Protein AF-A0AAV5TQJ3-F1 (afdb_monomer)

pLDDT: mean 89.06, std 5.59, range [51.12, 95.81]

Radius of gyration: 26.17 Å; Cα contacts (8 Å, |Δi|>4): 71; chains: 1; bounding box: 67×28×66 Å

InterPro domains:
  IPR011527 ABC transporter type 1, transmembrane domain [PF00664] (1-170)
  IPR011527 ABC transporter type 1, transmembrane domain [PS50929] (1-170)
  IPR036640 ABC transporter type 1, transmembrane domain superfamily [G3DSA:1.20.1560.10] (1-170)
  IPR036640 ABC transporter type 1, transmembrane domain superfamily [SSF90123] (1-169)
  IPR039421 Type 1 protein exporter [PTHR43394] (2-170)

Organism: NCBI:txid358040

Solvent-accessible surface area (backbone atoms only — not comparable to full-atom values): 9078 Å² total; per-residue (Å²): 107,71,67,58,45,52,52,32,40,52,52,32,53,54,49,48,54,51,50,53,53,53,49,53,60,55,57,76,69,57,57,73,77,56,50,79,74,45,57,70,69,60,56,53,52,52,48,51,56,52,45,51,53,48,39,55,46,43,30,51,49,47,59,53,50,54,52,50,52,51,51,52,52,51,49,50,57,53,41,50,68,75,44,50,71,62,37,50,56,54,59,62,50,48,56,56,54,50,47,53,53,50,52,50,50,51,53,52,52,54,50,50,54,50,28,52,50,30,46,48,52,22,50,51,51,51,49,51,49,63,78,36,40,71,58,36,60,74,70,66,40,59,62,60,53,51,50,55,33,50,54,30,42,52,55,20,48,54,50,46,52,54,49,50,50,64,64,68,78,106

Secondary structure (DSSP, 8-state):
-HHHHHHHHHHHHHHHHHHHHHHHHHHTTS-HHHHTTS-HHHHHHHHHHHHHHHHHIIIIIHHHHHHHHHHHHHHHHHHHHH-HHHHHHHHHHHHHHHHHHHHHHHHHHHHHHHHHHHHHHHHHHHHHHHHTHHHHHHTTTHHHHHHHHHHHHHHHHHHHHHHHHHHH--

Sequence (170 aa):
NYVQYMCFDIVCSRLQARTRVQFIKSILRQNAGWYDKNQAGALITQLNDNLDRIREAVGDKLGLLIRGLSMFVSSLVIAFSIEWRIALFMSALSPLMCASMAAMTRILTSSTMKEMKDVGSAGAIAEESVLGVRTVQAFNGQQEMADRYRESLSRGLLHATHKSFWSGFF

Structure (mmCIF, N/CA/C/O backbone):
data_AF-A0AAV5TQJ3-F1
#
_entry.id   AF-A0AAV5TQJ3-F1
#
loop_
_atom_site.group_PDB
_atom_site.id
_atom_site.type_symbol
_atom_site.label_atom_id
_atom_site.label_alt_id
_atom_site.label_comp_id
_atom_site.label_asym_id
_atom_site.label_entity_id
_atom_site.label_seq_id
_atom_site.pdbx_PDB_ins_code
_atom_site.Cartn_x
_atom_site.Cartn_y
_atom_site.Cartn_z
_atom_site.occupancy
_atom_site.B_iso_or_equiv
_atom_site.auth_seq_id
_atom_site.auth_comp_id
_atom_site.auth_asym_id
_atom_site.auth_atom_id
_atom_site.pdbx_PDB_model_num
ATOM 1 N N . ASN A 1 1 ? 3.740 8.535 -22.431 1.00 80.00 1 ASN A N 1
ATOM 2 C CA . ASN A 1 1 ? 3.229 8.766 -21.059 1.00 80.00 1 ASN A CA 1
ATOM 3 C C . ASN A 1 1 ? 1.746 9.098 -21.048 1.00 80.00 1 ASN A C 1
ATOM 5 O O . ASN A 1 1 ? 0.996 8.272 -20.556 1.00 80.00 1 ASN A O 1
ATOM 9 N N . TYR A 1 2 ? 1.299 10.209 -21.644 1.00 86.44 2 TYR A N 1
ATOM 10 C CA . TYR A 1 2 ? -0.127 10.582 -21.632 1.00 86.44 2 TYR A CA 1
ATOM 11 C C . TYR A 1 2 ? -1.054 9.501 -22.223 1.00 86.44 2 TYR A C 1
ATOM 13 O O . TYR A 1 2 ? -2.005 9.084 -21.575 1.00 86.44 2 TYR A O 1
ATOM 21 N N . VAL A 1 3 ? -0.701 8.954 -23.393 1.00 89.69 3 VAL A N 1
ATOM 22 C CA . VAL A 1 3 ? -1.467 7.872 -24.047 1.00 89.69 3 VAL A CA 1
ATOM 23 C C . VAL A 1 3 ? -1.564 6.622 -23.170 1.00 89.69 3 VAL A C 1
ATOM 25 O O . VAL A 1 3 ? -2.641 6.065 -23.010 1.00 89.69 3 VAL A O 1
ATOM 28 N N . GLN A 1 4 ? -0.452 6.207 -22.559 1.00 86.69 4 GLN A N 1
ATOM 29 C CA . GLN A 1 4 ? -0.423 5.054 -21.659 1.00 86.69 4 GLN A CA 1
ATOM 30 C C . GLN A 1 4 ? -1.385 5.258 -20.481 1.00 86.69 4 GLN A C 1
ATOM 32 O O . GLN A 1 4 ? -2.189 4.376 -20.197 1.00 86.69 4 GLN A O 1
ATOM 37 N N . TYR A 1 5 ? -1.321 6.424 -19.834 1.00 88.44 5 TYR A N 1
ATOM 38 C CA . TYR A 1 5 ? -2.193 6.764 -18.713 1.00 88.44 5 TYR A CA 1
ATOM 39 C C . TYR A 1 5 ? -3.671 6.736 -19.120 1.00 88.44 5 TYR A C 1
ATOM 41 O O . TYR A 1 5 ? -4.471 6.063 -18.478 1.00 88.44 5 TYR A O 1
ATOM 49 N N . MET A 1 6 ? -4.020 7.364 -20.248 1.00 90.19 6 MET A N 1
ATOM 50 C CA . MET A 1 6 ? -5.389 7.333 -20.770 1.00 90.19 6 MET A CA 1
ATOM 51 C C . MET A 1 6 ? -5.871 5.909 -21.063 1.00 90.19 6 MET A C 1
ATOM 53 O O . MET A 1 6 ? -6.997 5.561 -20.721 1.00 90.19 6 MET A O 1
ATOM 57 N N . CYS A 1 7 ? -5.037 5.061 -21.671 1.00 90.44 7 CYS A N 1
ATOM 58 C CA . CYS A 1 7 ? -5.406 3.674 -21.950 1.00 90.44 7 CYS A CA 1
ATOM 59 C C . CYS A 1 7 ? -5.713 2.895 -20.663 1.00 90.44 7 CYS A C 1
ATOM 61 O O . CYS A 1 7 ? -6.741 2.218 -20.600 1.00 90.44 7 CYS A O 1
ATOM 63 N N . PHE A 1 8 ? -4.862 3.001 -19.637 1.00 90.69 8 PHE A N 1
ATOM 64 C CA . PHE A 1 8 ? -5.091 2.324 -18.357 1.00 90.69 8 PHE A CA 1
ATOM 65 C C . PHE A 1 8 ? -6.316 2.871 -17.621 1.00 90.69 8 PHE A C 1
ATOM 67 O O . PHE A 1 8 ? -7.104 2.079 -17.105 1.00 90.69 8 PHE A O 1
ATOM 74 N N . ASP A 1 9 ? -6.549 4.184 -17.641 1.00 90.94 9 ASP A N 1
ATOM 75 C CA . ASP A 1 9 ? -7.724 4.796 -17.010 1.00 90.94 9 ASP A CA 1
ATOM 76 C C . ASP A 1 9 ? -9.042 4.398 -17.705 1.00 90.94 9 ASP A C 1
ATOM 78 O O . ASP A 1 9 ? -10.034 4.062 -17.047 1.00 90.94 9 ASP A O 1
ATOM 82 N N . ILE A 1 10 ? -9.046 4.303 -19.040 1.00 92.56 10 ILE A N 1
ATOM 83 C CA . ILE A 1 10 ? -10.199 3.805 -19.807 1.00 92.56 10 ILE A CA 1
ATOM 84 C C . ILE A 1 10 ? -10.478 2.335 -19.471 1.00 92.56 10 ILE A C 1
ATOM 86 O O . ILE A 1 10 ? -11.630 1.962 -19.223 1.00 92.56 10 ILE A O 1
ATOM 90 N N . VAL A 1 11 ? -9.443 1.488 -19.448 1.00 93.00 11 VAL A N 1
ATOM 91 C CA . VAL A 1 11 ? -9.577 0.064 -19.091 1.00 93.00 11 VAL A CA 1
ATOM 92 C C . VAL A 1 11 ? -10.094 -0.082 -17.662 1.00 93.00 11 VAL A C 1
ATOM 94 O O . VAL A 1 11 ? -11.019 -0.858 -17.418 1.00 93.00 11 VAL A O 1
ATOM 97 N N . CYS A 1 12 ? -9.558 0.708 -16.736 1.00 93.44 12 CYS A N 1
ATOM 98 C CA . CYS A 1 12 ? -9.975 0.746 -15.345 1.00 93.44 12 CYS A CA 1
ATOM 99 C C . CYS A 1 12 ? -11.457 1.124 -15.202 1.00 93.44 12 CYS A C 1
ATOM 101 O O . CYS A 1 12 ? -12.224 0.415 -14.547 1.00 93.44 12 CYS A O 1
ATOM 103 N N . SER A 1 13 ? -11.895 2.180 -15.889 1.00 93.19 13 SER A N 1
ATOM 104 C CA . SER A 1 13 ? -13.293 2.628 -15.885 1.00 93.19 13 SER A CA 1
ATOM 105 C C . SER A 1 13 ? -14.242 1.556 -16.435 1.00 93.19 13 SER A C 1
ATOM 107 O O . SER A 1 13 ? -15.308 1.293 -15.871 1.00 93.19 13 SER A O 1
ATOM 109 N N . ARG A 1 14 ? -13.842 0.865 -17.513 1.00 94.56 14 ARG A N 1
ATOM 110 C CA . ARG A 1 14 ? -14.609 -0.252 -18.093 1.00 94.56 14 ARG A CA 1
ATOM 111 C C . ARG A 1 14 ? -14.689 -1.442 -17.138 1.00 94.56 14 ARG A C 1
ATOM 113 O O . ARG A 1 14 ? -15.748 -2.063 -17.032 1.00 94.56 14 ARG A O 1
ATOM 120 N N . LEU A 1 15 ? -13.594 -1.758 -16.450 1.00 94.56 15 LEU A N 1
ATOM 121 C CA . LEU A 1 15 ? -13.539 -2.832 -15.464 1.00 94.56 15 LEU A CA 1
ATOM 122 C C . LEU A 1 15 ? -14.466 -2.539 -14.280 1.00 94.56 15 LEU A C 1
ATOM 124 O O . LEU A 1 15 ? -15.289 -3.383 -13.942 1.00 94.56 15 LEU A O 1
ATOM 128 N N . GLN A 1 16 ? -14.408 -1.330 -13.716 1.00 94.50 16 GLN A N 1
ATOM 129 C CA . GLN A 1 16 ? -15.288 -0.917 -12.620 1.00 94.50 16 GLN A CA 1
ATOM 130 C C . GLN A 1 16 ? -16.769 -1.021 -13.002 1.00 94.50 16 GLN A C 1
ATOM 132 O O . GLN A 1 16 ? -17.565 -1.574 -12.241 1.00 94.50 16 GLN A O 1
ATOM 137 N N . ALA A 1 17 ? -17.141 -0.552 -14.197 1.00 94.81 17 ALA A N 1
ATOM 138 C CA . ALA A 1 17 ? -18.513 -0.657 -14.688 1.00 94.81 17 ALA A CA 1
ATOM 139 C C . ALA A 1 17 ? -18.974 -2.121 -14.799 1.00 94.81 17 ALA A C 1
ATOM 141 O O . ALA A 1 17 ? -20.069 -2.466 -14.352 1.00 94.81 17 ALA A O 1
ATOM 142 N N . ARG A 1 18 ? -18.124 -3.009 -15.336 1.00 95.81 18 ARG A N 1
ATOM 143 C CA . ARG A 1 18 ? -18.425 -4.448 -15.42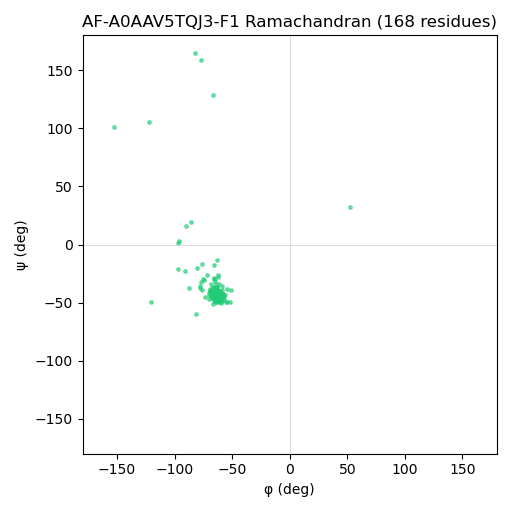1 1.00 95.81 18 ARG A CA 1
ATOM 144 C C . ARG A 1 18 ? -18.570 -5.084 -14.041 1.00 95.81 18 ARG A C 1
ATOM 146 O O . ARG A 1 18 ? -19.528 -5.824 -13.828 1.00 95.81 18 ARG A O 1
ATOM 153 N N . THR A 1 19 ? -17.671 -4.777 -13.109 1.00 95.06 19 THR A N 1
ATOM 154 C CA . THR A 1 19 ? -17.722 -5.299 -11.738 1.00 95.06 19 THR A CA 1
ATOM 155 C C . THR A 1 19 ? -18.996 -4.855 -11.023 1.00 95.06 19 THR A C 1
ATOM 157 O O . THR A 1 19 ? -19.670 -5.700 -10.443 1.00 95.06 19 THR A O 1
ATOM 160 N N . ARG A 1 20 ? -19.398 -3.578 -11.137 1.00 94.94 20 ARG A N 1
ATOM 161 C CA . ARG A 1 20 ? -20.672 -3.072 -10.584 1.00 94.94 20 ARG A CA 1
ATOM 162 C C . ARG A 1 20 ? -21.868 -3.875 -11.093 1.00 94.94 20 ARG A C 1
ATOM 164 O O . ARG A 1 20 ? -22.682 -4.340 -10.299 1.00 94.94 20 ARG A O 1
ATOM 171 N N . VAL A 1 21 ? -21.955 -4.084 -12.409 1.00 95.62 21 VAL A N 1
ATOM 172 C CA . VAL A 1 21 ? -23.070 -4.822 -13.024 1.00 95.62 21 VAL A CA 1
ATOM 173 C C . VAL A 1 21 ? -23.098 -6.282 -12.565 1.00 95.62 21 VAL A C 1
ATOM 175 O O . VAL A 1 21 ? -24.158 -6.788 -12.197 1.00 95.62 21 VAL A O 1
ATOM 178 N N . GLN A 1 22 ? -21.950 -6.966 -12.552 1.00 95.56 22 GLN A N 1
ATOM 179 C CA . GLN A 1 22 ? -21.882 -8.367 -12.119 1.00 95.56 22 GLN A CA 1
ATOM 180 C C . GLN A 1 22 ? -22.181 -8.528 -10.627 1.00 95.56 22 GLN A C 1
ATOM 182 O O . GLN A 1 22 ? -22.857 -9.480 -10.236 1.00 95.56 22 GLN A O 1
ATOM 187 N N . PHE A 1 23 ? -21.724 -7.590 -9.800 1.00 94.62 23 PHE A N 1
ATOM 188 C CA . PHE A 1 23 ? -21.987 -7.595 -8.368 1.00 94.62 23 PHE A CA 1
ATOM 189 C C . PHE A 1 23 ? -23.480 -7.437 -8.071 1.00 94.62 23 PHE A C 1
ATOM 191 O O . PHE A 1 23 ? -24.056 -8.278 -7.384 1.00 94.62 23 PHE A O 1
ATOM 198 N N . ILE A 1 24 ? -24.140 -6.443 -8.677 1.00 93.19 24 ILE A N 1
ATOM 199 C CA . ILE A 1 24 ? -25.590 -6.242 -8.529 1.00 93.19 24 ILE A CA 1
ATOM 200 C C . ILE A 1 24 ? -26.359 -7.475 -9.020 1.00 93.19 24 ILE A C 1
ATOM 202 O O . ILE A 1 24 ? -27.234 -7.979 -8.318 1.00 93.19 24 ILE A O 1
ATOM 206 N N . LYS A 1 25 ? -25.992 -8.026 -10.186 1.00 95.31 25 LYS A N 1
ATOM 207 C CA . LYS A 1 25 ? -26.606 -9.252 -10.721 1.00 95.31 25 LYS A CA 1
ATOM 208 C C . LYS A 1 25 ? -26.466 -10.445 -9.768 1.00 95.31 25 LYS A C 1
ATOM 210 O O . LYS A 1 25 ? -27.362 -11.283 -9.703 1.00 95.31 25 LYS A O 1
ATOM 215 N N . SER A 1 26 ? -25.345 -10.540 -9.058 1.00 93.00 26 SER A N 1
ATOM 216 C CA . SER A 1 26 ? -25.065 -11.633 -8.122 1.00 93.00 26 SER A CA 1
ATOM 217 C C . SER A 1 26 ? -25.802 -11.456 -6.796 1.00 93.00 26 SER A C 1
ATOM 219 O O . SER A 1 26 ? -26.278 -12.444 -6.241 1.00 93.00 26 SER A O 1
ATOM 221 N N . ILE A 1 27 ? -25.950 -10.212 -6.324 1.00 92.06 27 ILE A N 1
ATOM 222 C CA . ILE A 1 27 ? -26.747 -9.885 -5.137 1.00 92.06 27 ILE A CA 1
ATOM 223 C C . ILE A 1 27 ? -28.217 -10.189 -5.377 1.00 92.06 27 ILE A C 1
ATOM 225 O O . ILE A 1 27 ? -28.821 -10.8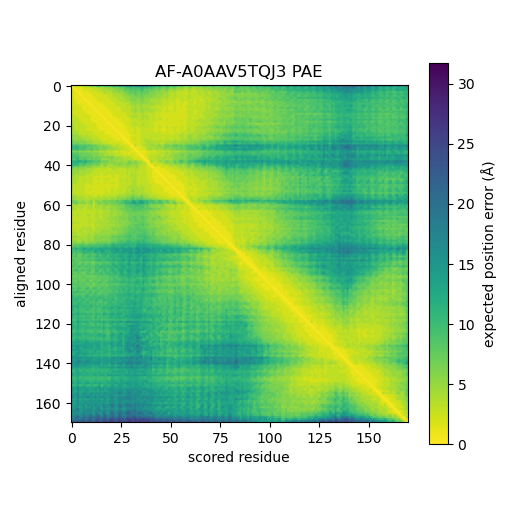36 -4.535 1.00 92.06 27 ILE A O 1
ATOM 229 N N . LEU A 1 28 ? -28.789 -9.793 -6.518 1.00 91.12 28 LEU A N 1
ATOM 230 C CA . LEU A 1 28 ? -30.213 -10.010 -6.826 1.00 91.12 28 LEU A CA 1
ATOM 231 C C . LEU A 1 28 ? -30.618 -11.492 -6.930 1.00 91.12 28 LEU A C 1
ATOM 233 O O . LEU A 1 28 ? -31.803 -11.803 -6.954 1.00 91.12 28 LEU A O 1
ATOM 237 N N . ARG A 1 29 ? -29.651 -12.413 -7.016 1.00 93.31 29 ARG A N 1
ATOM 238 C CA . ARG A 1 29 ? -29.885 -13.866 -7.078 1.00 93.31 29 ARG A CA 1
ATOM 239 C C . ARG A 1 29 ? -29.746 -14.563 -5.718 1.00 93.31 29 ARG A C 1
ATOM 241 O O . ARG A 1 29 ? -29.845 -15.787 -5.674 1.00 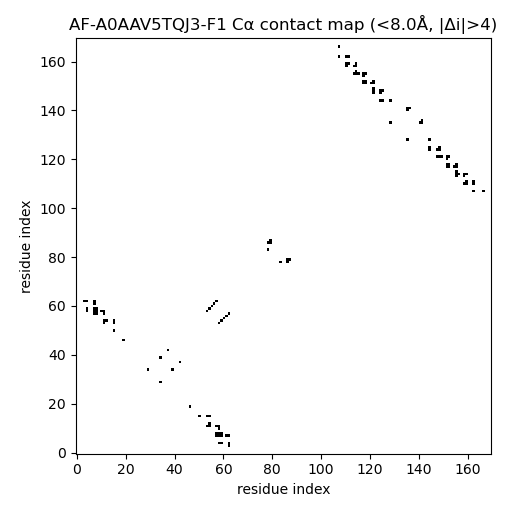93.31 29 ARG A O 1
ATOM 248 N N . GLN A 1 30 ? -29.472 -13.825 -4.641 1.00 93.06 30 GLN A N 1
ATOM 249 C CA . GLN A 1 30 ? -29.334 -14.392 -3.296 1.00 93.06 30 GLN A CA 1
ATOM 250 C C . GLN A 1 30 ? -30.695 -14.723 -2.669 1.00 93.06 30 GLN A C 1
ATOM 252 O O . GLN A 1 30 ? -31.735 -14.212 -3.080 1.00 93.06 30 GLN A O 1
ATOM 257 N N . ASN A 1 31 ? -30.688 -15.612 -1.674 1.00 92.62 31 ASN A N 1
ATOM 258 C CA . ASN A 1 31 ? -31.893 -16.026 -0.956 1.00 92.62 31 ASN A CA 1
ATOM 259 C C . ASN A 1 31 ? -32.283 -15.028 0.157 1.00 92.62 31 ASN A C 1
ATOM 261 O O . ASN A 1 31 ? -31.477 -14.203 0.583 1.00 92.62 31 ASN A O 1
ATOM 265 N N . ALA A 1 32 ? -33.518 -15.137 0.663 1.00 87.06 32 ALA A N 1
ATOM 266 C CA . ALA A 1 32 ? -34.038 -14.258 1.717 1.00 87.06 32 ALA A CA 1
ATOM 267 C C . ALA A 1 32 ? -33.189 -14.291 3.006 1.00 87.06 32 ALA A C 1
ATOM 269 O O . ALA A 1 32 ? -32.829 -13.242 3.531 1.00 87.06 32 ALA A O 1
ATOM 270 N N . GLY A 1 33 ? -32.764 -15.482 3.449 1.00 91.88 33 GLY A N 1
ATOM 271 C CA . GLY A 1 33 ? -31.934 -15.631 4.652 1.00 91.88 33 GLY A CA 1
ATOM 272 C C . GLY A 1 33 ? -30.526 -15.026 4.540 1.00 91.88 33 GLY A C 1
ATOM 273 O O . GLY A 1 33 ? -29.872 -14.793 5.556 1.00 91.88 33 GLY A O 1
ATOM 274 N N . TRP A 1 34 ? -30.038 -14.760 3.325 1.00 91.31 34 TRP A N 1
ATOM 275 C CA . TRP A 1 34 ? -28.796 -14.024 3.096 1.00 91.31 34 TRP A CA 1
ATOM 276 C C . TRP A 1 34 ? -28.999 -12.517 3.282 1.00 91.31 34 TRP A C 1
ATOM 278 O O . TRP A 1 34 ? -28.121 -11.863 3.844 1.00 91.31 34 TRP A O 1
ATOM 288 N N . TYR A 1 35 ? -30.151 -11.974 2.875 1.00 89.12 35 TYR A N 1
ATOM 289 C CA . TYR A 1 35 ? -30.481 -10.559 3.075 1.00 89.12 35 TYR A CA 1
ATOM 290 C C . TYR A 1 35 ? -30.711 -10.210 4.549 1.00 89.12 35 TYR A C 1
ATOM 292 O O . TYR A 1 35 ? -30.281 -9.143 4.976 1.00 89.12 35 TYR A O 1
ATOM 300 N N . ASP A 1 36 ? -31.270 -11.124 5.348 1.00 90.69 36 ASP A N 1
ATOM 301 C CA . ASP A 1 36 ? -31.445 -10.909 6.797 1.00 90.69 36 ASP A CA 1
ATOM 302 C C . ASP A 1 36 ? -30.109 -10.736 7.538 1.00 90.69 36 ASP A C 1
ATOM 304 O O . ASP A 1 36 ? -30.032 -10.057 8.560 1.00 90.69 36 ASP A O 1
ATOM 308 N N . LYS A 1 37 ? -29.032 -11.336 7.014 1.00 89.00 37 LYS A N 1
ATOM 309 C CA . LYS A 1 37 ? -27.679 -11.236 7.584 1.00 89.00 37 LYS A CA 1
ATOM 310 C C . LYS A 1 37 ? -26.863 -10.075 7.020 1.00 89.00 37 LYS A C 1
ATOM 312 O O . LY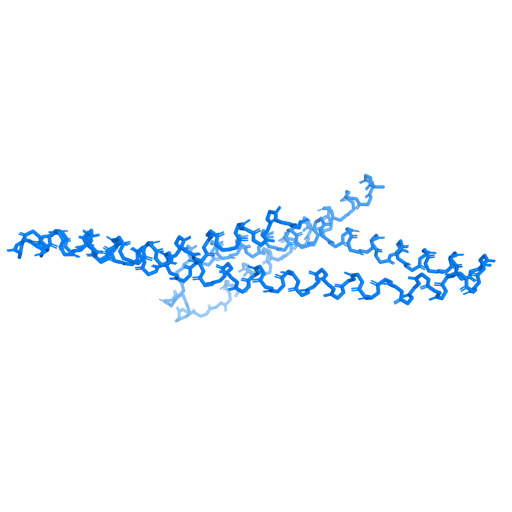S A 1 37 ? -25.897 -9.661 7.653 1.00 89.00 37 LYS A O 1
ATOM 317 N N . ASN A 1 38 ? -27.203 -9.579 5.830 1.00 88.31 38 ASN A N 1
ATOM 318 C CA . ASN A 1 38 ? -26.401 -8.593 5.111 1.00 88.31 38 ASN A CA 1
ATOM 319 C C . ASN A 1 38 ? -27.222 -7.338 4.819 1.00 88.31 38 ASN A C 1
ATOM 321 O O . ASN A 1 38 ? -28.040 -7.301 3.900 1.00 88.31 38 ASN A O 1
ATOM 325 N N . GLN A 1 39 ? -26.951 -6.271 5.568 1.00 88.06 39 GLN A N 1
ATOM 326 C CA . GLN A 1 39 ? -27.621 -4.992 5.373 1.00 88.06 39 GLN A CA 1
ATOM 327 C C . GLN A 1 39 ? -27.238 -4.371 4.020 1.00 88.06 39 GLN A C 1
ATOM 329 O O . GLN A 1 39 ? -26.057 -4.192 3.712 1.00 88.06 39 GLN A O 1
ATOM 334 N N . ALA A 1 40 ? -28.241 -3.980 3.228 1.00 84.81 40 ALA A N 1
ATOM 335 C CA . ALA A 1 40 ? -28.044 -3.436 1.880 1.00 84.81 40 ALA A CA 1
ATOM 336 C C . ALA A 1 40 ? -27.088 -2.227 1.838 1.00 84.81 40 ALA A C 1
ATOM 338 O O . ALA A 1 40 ? -26.259 -2.128 0.935 1.00 84.81 40 ALA A O 1
ATOM 339 N N . GLY A 1 41 ? -27.153 -1.340 2.840 1.00 86.94 41 GLY A N 1
ATOM 340 C CA . GLY A 1 41 ? -26.258 -0.182 2.943 1.00 86.94 41 GLY A CA 1
ATOM 341 C C . GLY A 1 41 ? -24.784 -0.573 3.095 1.00 86.94 41 GLY A C 1
ATOM 342 O O . GLY A 1 41 ? -23.935 -0.040 2.387 1.00 86.94 41 GLY A O 1
ATOM 343 N N . ALA A 1 42 ? -24.483 -1.562 3.943 1.00 89.75 42 ALA A N 1
ATOM 344 C CA . ALA A 1 42 ? -23.115 -2.031 4.163 1.00 89.75 42 ALA A CA 1
ATOM 345 C C . ALA A 1 42 ? -22.511 -2.666 2.898 1.00 89.75 42 ALA A C 1
ATOM 347 O O . ALA A 1 42 ? -21.346 -2.430 2.583 1.00 89.75 42 ALA A O 1
ATOM 348 N N . LEU A 1 43 ? -23.312 -3.418 2.134 1.00 90.12 43 LEU A N 1
ATOM 349 C CA . LEU A 1 43 ? -22.884 -4.040 0.875 1.00 90.12 43 LEU A CA 1
ATOM 350 C C . LEU A 1 43 ? -22.510 -3.007 -0.196 1.00 90.12 43 LEU A C 1
ATOM 352 O O . LEU A 1 43 ? -21.541 -3.199 -0.929 1.00 90.12 43 LEU A O 1
ATOM 356 N N . ILE A 1 44 ? -23.267 -1.911 -0.293 1.00 90.06 44 ILE A N 1
ATOM 357 C CA . ILE A 1 44 ? -22.999 -0.839 -1.261 1.00 90.06 44 ILE A CA 1
ATOM 358 C C . ILE A 1 44 ? -21.736 -0.067 -0.872 1.00 90.06 44 ILE A C 1
ATOM 360 O O . ILE A 1 44 ? -20.917 0.230 -1.743 1.00 90.06 44 ILE A O 1
ATOM 364 N N . THR A 1 45 ? -21.540 0.226 0.416 1.00 93.38 45 THR A N 1
ATOM 365 C CA . THR A 1 45 ? -20.304 0.861 0.898 1.00 93.38 45 THR A CA 1
ATOM 366 C C . THR A 1 45 ? -19.094 -0.019 0.603 1.00 93.38 45 THR A C 1
ATOM 368 O O . THR A 1 45 ? -18.150 0.438 -0.034 1.00 93.38 45 THR A O 1
ATOM 371 N N . GLN A 1 46 ? -19.164 -1.313 0.935 1.00 92.00 46 GLN A N 1
ATOM 372 C CA . GLN A 1 46 ? -18.094 -2.261 0.617 1.00 92.00 46 GLN A CA 1
ATOM 373 C C . GLN A 1 46 ? -17.821 -2.352 -0.885 1.00 92.00 46 GLN A C 1
ATOM 375 O O . GLN A 1 46 ? -16.668 -2.467 -1.295 1.00 92.00 46 GLN A O 1
ATOM 380 N N . LEU A 1 47 ? -18.852 -2.317 -1.731 1.00 93.81 47 LEU A N 1
ATOM 381 C CA . LEU A 1 47 ? -18.659 -2.309 -3.177 1.00 93.81 47 LEU A CA 1
ATOM 382 C C . LEU A 1 47 ? -17.866 -1.079 -3.625 1.00 93.81 47 LEU A C 1
ATOM 384 O O . LEU A 1 47 ? -16.925 -1.234 -4.399 1.00 93.81 47 LEU A O 1
ATOM 388 N N . ASN A 1 48 ? -18.234 0.118 -3.162 1.00 93.94 48 ASN A N 1
ATOM 389 C CA . ASN A 1 48 ? -17.525 1.344 -3.531 1.00 93.94 48 ASN A CA 1
ATOM 390 C C . ASN A 1 48 ? -16.070 1.309 -3.051 1.00 93.94 48 ASN A C 1
ATOM 392 O O . ASN A 1 48 ? -15.182 1.486 -3.881 1.00 93.94 48 ASN A O 1
ATOM 396 N N . ASP A 1 49 ? -15.819 0.921 -1.797 1.00 95.31 49 ASP A N 1
ATOM 397 C CA . ASP A 1 49 ? -14.457 0.769 -1.267 1.00 95.31 49 ASP A CA 1
ATOM 398 C C . ASP A 1 49 ? -13.617 -0.203 -2.111 1.00 95.31 49 ASP A C 1
ATOM 400 O O . ASP A 1 49 ? -12.453 0.050 -2.426 1.00 95.31 49 ASP A O 1
ATOM 404 N N . ASN A 1 50 ? -14.201 -1.338 -2.508 1.00 93.81 50 ASN A N 1
ATOM 405 C CA . ASN A 1 50 ? -13.512 -2.315 -3.348 1.00 93.81 50 ASN A CA 1
ATOM 406 C C . ASN A 1 50 ? -13.237 -1.775 -4.758 1.00 93.81 50 ASN A C 1
ATOM 408 O O . ASN A 1 50 ? -12.189 -2.065 -5.335 1.00 93.81 50 ASN A O 1
ATOM 412 N N . LEU A 1 51 ? -14.155 -0.996 -5.327 1.00 94.19 51 LEU A N 1
ATOM 413 C CA . LEU A 1 51 ? -13.969 -0.383 -6.641 1.00 94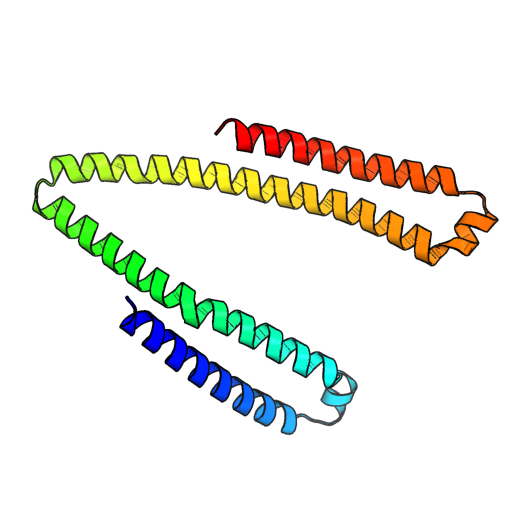.19 51 LEU A CA 1
ATOM 414 C C . LEU A 1 51 ? -12.897 0.703 -6.619 1.00 94.19 51 LEU A C 1
ATOM 416 O O . LEU A 1 51 ? -12.112 0.769 -7.564 1.00 94.19 51 LEU A O 1
ATOM 420 N N . ASP A 1 52 ? -12.821 1.489 -5.548 1.00 93.31 52 ASP A N 1
ATOM 421 C CA . ASP A 1 52 ? -11.775 2.493 -5.363 1.00 93.31 52 ASP A CA 1
ATOM 422 C C . ASP A 1 52 ? -10.401 1.827 -5.226 1.00 93.31 52 ASP A C 1
ATOM 424 O O . ASP A 1 52 ? -9.455 2.204 -5.919 1.00 93.31 52 ASP A O 1
ATOM 428 N N . ARG A 1 53 ? -10.302 0.727 -4.467 1.00 91.62 53 ARG A N 1
ATOM 429 C CA . ARG A 1 53 ? -9.073 -0.088 -4.402 1.00 91.62 53 ARG A CA 1
ATOM 430 C C . ARG A 1 53 ? -8.668 -0.653 -5.765 1.00 91.62 53 ARG A C 1
ATOM 432 O O . ARG A 1 53 ? -7.487 -0.638 -6.117 1.00 91.62 53 ARG A O 1
ATOM 439 N N . ILE A 1 54 ? -9.629 -1.144 -6.555 1.00 91.56 54 ILE A N 1
ATOM 440 C CA . ILE A 1 54 ? -9.371 -1.598 -7.932 1.00 91.56 54 ILE A CA 1
ATOM 441 C C . ILE A 1 54 ? -8.887 -0.427 -8.789 1.00 91.56 54 ILE A C 1
ATOM 443 O O . ILE A 1 54 ? -7.969 -0.600 -9.593 1.00 91.56 54 ILE A O 1
ATOM 447 N N . ARG A 1 55 ? -9.475 0.761 -8.614 1.00 90.12 55 ARG A N 1
ATOM 448 C CA . ARG A 1 55 ? -9.093 1.957 -9.357 1.00 90.12 55 ARG A CA 1
ATOM 449 C C . ARG A 1 55 ? -7.654 2.357 -9.093 1.00 90.12 55 ARG A C 1
ATOM 451 O O . ARG A 1 55 ? -6.916 2.578 -10.049 1.00 90.12 55 ARG A O 1
ATOM 458 N N . GLU A 1 56 ? -7.253 2.404 -7.831 1.00 89.38 56 GLU A N 1
ATOM 459 C CA . GLU A 1 56 ? -5.875 2.707 -7.448 1.00 89.38 56 GLU A CA 1
ATOM 460 C C . GLU A 1 56 ? -4.886 1.684 -8.013 1.00 89.38 56 GLU A C 1
ATOM 462 O O . GLU A 1 56 ? -3.818 2.047 -8.510 1.00 89.38 56 GLU A O 1
ATOM 467 N N . ALA A 1 57 ? -5.240 0.398 -7.966 1.00 87.12 57 ALA A N 1
ATOM 468 C CA . ALA A 1 57 ? -4.385 -0.662 -8.477 1.00 87.12 57 ALA A CA 1
ATOM 469 C C . ALA A 1 57 ? -4.223 -0.582 -10.004 1.00 87.12 57 ALA A C 1
ATOM 471 O O . ALA A 1 57 ? -3.101 -0.588 -10.510 1.00 87.12 57 ALA A O 1
ATOM 472 N N . VAL A 1 58 ? -5.333 -0.498 -10.744 1.00 88.12 58 VAL A N 1
ATOM 473 C CA . VAL A 1 58 ? -5.347 -0.642 -12.208 1.00 88.12 58 VAL A CA 1
ATOM 474 C C . VAL A 1 58 ? -5.091 0.673 -12.939 1.00 88.12 58 VAL A C 1
ATOM 476 O O . VAL A 1 58 ? -4.432 0.664 -13.976 1.00 88.12 58 VAL A O 1
ATOM 479 N N . GLY A 1 59 ? -5.608 1.787 -12.420 1.00 79.69 59 GLY A N 1
ATOM 480 C CA . GLY A 1 59 ? -5.566 3.084 -13.095 1.00 79.69 59 GLY A CA 1
ATOM 481 C C . GLY A 1 59 ? -4.164 3.682 -13.161 1.00 79.69 59 GLY A C 1
ATOM 482 O O . GLY A 1 59 ? -3.761 4.159 -14.216 1.00 79.69 59 GLY A O 1
ATOM 483 N N . ASP A 1 60 ? -3.409 3.613 -12.063 1.00 78.75 60 ASP A N 1
ATOM 484 C CA . ASP A 1 60 ? -2.114 4.301 -11.963 1.00 78.75 60 ASP A CA 1
ATOM 485 C C . ASP A 1 60 ? -0.953 3.327 -11.704 1.00 78.75 60 ASP A C 1
ATOM 487 O O . ASP A 1 60 ? 0.044 3.286 -12.435 1.00 78.75 60 ASP A O 1
ATOM 491 N N . LYS A 1 61 ? -1.109 2.437 -10.713 1.00 87.81 61 LYS A N 1
ATOM 492 C CA . LYS A 1 61 ? -0.010 1.571 -10.258 1.00 87.81 61 LYS A CA 1
ATOM 493 C C . LYS A 1 61 ? 0.414 0.528 -11.291 1.00 87.81 61 LYS A C 1
ATOM 495 O O . LYS A 1 61 ? 1.612 0.302 -11.448 1.00 87.81 61 LYS A O 1
ATOM 500 N N . LEU A 1 62 ? -0.521 -0.085 -12.023 1.00 88.00 62 LEU A N 1
ATOM 501 C CA . LEU A 1 62 ? -0.179 -1.067 -13.065 1.00 88.00 62 LEU A CA 1
ATOM 502 C C . LEU A 1 62 ? 0.653 -0.458 -14.198 1.00 88.00 62 LEU A C 1
ATOM 504 O O . LEU A 1 62 ? 1.645 -1.054 -14.622 1.00 88.00 62 LEU A O 1
ATOM 508 N N . GLY A 1 63 ? 0.281 0.733 -14.671 1.00 87.00 63 GLY A N 1
ATOM 509 C CA . GLY A 1 63 ? 1.020 1.420 -15.727 1.00 87.00 63 GLY A CA 1
ATOM 510 C C . GLY A 1 63 ? 2.444 1.762 -15.287 1.00 87.00 63 GLY A C 1
ATOM 511 O O . GLY A 1 63 ? 3.401 1.517 -16.028 1.00 87.00 63 GLY A O 1
ATOM 512 N N . LEU A 1 64 ? 2.591 2.266 -14.060 1.00 89.25 64 LEU A N 1
ATOM 513 C CA . LEU A 1 64 ? 3.894 2.549 -13.468 1.00 89.25 64 LEU A CA 1
ATOM 514 C C . LEU A 1 64 ? 4.744 1.279 -13.320 1.00 89.25 64 LEU A C 1
ATOM 516 O O . LEU A 1 64 ? 5.928 1.299 -13.651 1.00 89.25 64 LEU A O 1
ATOM 520 N N . LEU A 1 65 ? 4.142 0.172 -12.880 1.00 90.50 65 LEU A N 1
ATOM 521 C CA . LEU A 1 65 ? 4.830 -1.099 -12.659 1.00 90.50 65 LEU A CA 1
ATOM 522 C C . LEU A 1 65 ? 5.353 -1.700 -13.966 1.00 90.50 65 LEU A C 1
ATOM 524 O O . LEU A 1 65 ? 6.528 -2.052 -14.045 1.00 90.50 65 LEU A O 1
ATOM 528 N N . ILE A 1 66 ? 4.519 -1.765 -15.008 1.00 90.62 66 ILE A N 1
ATOM 529 C CA . ILE A 1 66 ? 4.930 -2.278 -16.326 1.00 90.62 66 ILE A CA 1
ATOM 530 C C . ILE A 1 66 ? 6.061 -1.419 -16.888 1.00 90.62 66 ILE A C 1
ATOM 532 O O . ILE A 1 66 ? 7.079 -1.941 -17.336 1.00 90.62 66 ILE A O 1
ATOM 536 N N . ARG A 1 67 ? 5.919 -0.092 -16.801 1.00 90.38 67 ARG A N 1
ATOM 537 C CA . ARG A 1 67 ? 6.944 0.849 -17.256 1.00 90.38 67 ARG A CA 1
ATOM 538 C C . ARG A 1 67 ? 8.256 0.678 -16.482 1.00 90.38 67 ARG A C 1
ATOM 540 O O . ARG A 1 67 ? 9.322 0.688 -17.093 1.00 90.38 67 ARG A O 1
ATOM 547 N N . GLY A 1 68 ? 8.181 0.524 -15.161 1.00 92.06 68 GLY A N 1
ATOM 548 C CA . GLY A 1 68 ? 9.335 0.292 -14.294 1.00 92.06 68 GLY A CA 1
ATOM 549 C C . GLY A 1 68 ? 10.055 -1.011 -14.632 1.00 92.06 68 GLY A C 1
ATOM 550 O O . GLY A 1 68 ? 11.273 -1.005 -14.787 1.00 92.06 68 GLY A O 1
ATOM 551 N N . LEU A 1 69 ? 9.311 -2.100 -14.843 1.00 94.00 69 LEU A N 1
ATOM 552 C CA . LEU A 1 69 ? 9.869 -3.384 -15.271 1.00 94.00 69 LEU A CA 1
ATOM 553 C C . LEU A 1 69 ? 10.544 -3.287 -16.640 1.00 94.00 69 LEU A C 1
ATOM 555 O O . LEU A 1 69 ? 11.672 -3.748 -16.791 1.00 94.00 69 LEU A O 1
ATOM 559 N N . SER A 1 70 ? 9.898 -2.655 -17.624 1.00 94.38 70 SER A N 1
ATOM 560 C CA . SER A 1 70 ? 10.501 -2.458 -18.945 1.00 94.38 70 SER A CA 1
ATOM 561 C C . SER A 1 70 ? 11.788 -1.642 -18.858 1.00 94.38 70 SER A C 1
ATOM 563 O O . SER A 1 70 ? 12.795 -2.050 -19.423 1.00 94.38 70 SER A O 1
ATOM 565 N N . MET A 1 71 ? 11.792 -0.535 -18.106 1.00 94.38 71 MET A N 1
ATOM 566 C CA . MET A 1 71 ? 13.004 0.266 -17.906 1.00 94.38 71 MET A CA 1
ATOM 567 C C . MET A 1 71 ? 14.112 -0.520 -17.209 1.00 94.38 71 MET A C 1
ATOM 569 O O . MET A 1 71 ? 15.265 -0.426 -17.619 1.00 94.38 71 MET A O 1
ATOM 573 N N . PHE A 1 72 ? 13.777 -1.307 -16.189 1.00 92.44 72 PHE A N 1
ATOM 574 C CA . PHE A 1 72 ? 14.745 -2.138 -15.483 1.00 92.44 72 PHE A CA 1
ATOM 575 C C . PHE A 1 72 ? 15.394 -3.167 -16.418 1.00 92.44 72 PHE A C 1
ATOM 577 O O . PHE A 1 72 ? 16.619 -3.241 -16.496 1.00 92.44 72 PHE A O 1
ATOM 584 N N . VAL A 1 73 ? 14.587 -3.902 -17.190 1.00 94.62 73 VAL A N 1
ATOM 585 C CA . VAL A 1 73 ? 15.083 -4.900 -18.150 1.00 94.62 73 VAL A CA 1
ATOM 586 C C . VAL A 1 73 ? 15.913 -4.240 -19.250 1.00 94.62 73 VAL A C 1
ATOM 588 O O . VAL A 1 73 ? 17.022 -4.690 -19.526 1.00 94.62 73 VAL A O 1
ATOM 591 N N . SER A 1 74 ? 15.427 -3.151 -19.851 1.00 94.75 74 SER A N 1
ATOM 592 C CA . SER A 1 74 ? 16.173 -2.422 -20.883 1.00 94.75 74 SER A CA 1
ATOM 593 C C . SER A 1 74 ? 17.501 -1.879 -20.354 1.00 94.75 74 SER A C 1
ATOM 595 O O . SER A 1 74 ? 18.513 -1.991 -21.040 1.00 94.75 74 SER A O 1
ATOM 597 N N . SER A 1 75 ? 17.518 -1.340 -19.132 1.00 91.44 75 SER A N 1
ATOM 598 C CA . SER A 1 75 ? 18.736 -0.836 -18.491 1.00 91.44 75 SER A CA 1
ATOM 599 C C . SER A 1 75 ? 19.769 -1.944 -18.291 1.00 91.44 75 SER A C 1
ATOM 601 O O . SER A 1 75 ? 20.930 -1.763 -18.653 1.00 91.44 75 SER A O 1
ATOM 603 N N . LEU A 1 76 ? 19.348 -3.121 -17.810 1.00 90.50 76 LEU A N 1
ATOM 604 C CA . LEU A 1 76 ? 20.238 -4.276 -17.681 1.00 90.50 76 LEU A CA 1
ATOM 605 C C . LEU A 1 76 ? 20.818 -4.688 -19.038 1.00 90.50 76 LEU A C 1
ATOM 607 O O . LEU A 1 76 ? 22.032 -4.804 -19.169 1.00 90.50 76 LEU A O 1
ATOM 611 N N . VAL A 1 77 ? 19.978 -4.852 -20.063 1.00 92.75 77 VAL A N 1
ATOM 612 C CA . VAL A 1 77 ? 20.435 -5.258 -21.404 1.00 92.75 77 VAL A CA 1
ATOM 613 C C . VAL A 1 77 ? 21.460 -4.268 -21.966 1.00 92.75 77 VAL A C 1
ATOM 615 O O . VAL A 1 77 ? 22.506 -4.685 -22.465 1.00 92.75 77 VAL A O 1
ATOM 618 N N . ILE A 1 78 ? 21.201 -2.964 -21.849 1.00 92.56 78 ILE A N 1
ATOM 619 C CA . ILE A 1 78 ? 22.116 -1.919 -22.326 1.00 92.56 78 ILE A CA 1
ATOM 620 C C . ILE A 1 78 ? 23.425 -1.929 -21.523 1.00 92.56 78 ILE A C 1
ATOM 622 O O . ILE A 1 78 ? 24.502 -1.891 -22.117 1.00 92.56 78 ILE A O 1
ATOM 626 N N . ALA A 1 79 ? 23.353 -2.039 -20.193 1.00 89.75 79 ALA A N 1
ATOM 627 C CA . ALA A 1 79 ? 24.527 -2.060 -19.322 1.00 89.75 79 ALA A CA 1
ATOM 628 C C . ALA A 1 79 ? 25.459 -3.244 -19.629 1.00 89.75 79 ALA A C 1
ATOM 630 O O . ALA A 1 79 ? 26.672 -3.062 -19.728 1.00 89.75 79 ALA A O 1
ATOM 631 N N . PHE A 1 80 ? 24.899 -4.439 -19.843 1.00 91.25 80 PHE A N 1
ATOM 632 C CA . PHE A 1 80 ? 25.676 -5.625 -20.212 1.00 91.25 80 PHE A CA 1
ATOM 633 C C . PHE A 1 80 ? 26.223 -5.575 -21.645 1.00 91.25 80 PHE A C 1
ATOM 635 O O . PHE A 1 80 ? 27.250 -6.194 -21.911 1.00 91.25 80 PHE A O 1
ATOM 642 N N . SER A 1 81 ? 25.573 -4.838 -22.553 1.00 92.31 81 SER A N 1
ATOM 643 C CA . SER A 1 81 ? 26.003 -4.731 -23.955 1.00 92.31 81 SER A CA 1
ATOM 644 C C . SER A 1 81 ? 27.229 -3.834 -24.152 1.00 92.31 81 SER A C 1
ATOM 646 O O . SER A 1 81 ? 27.984 -4.055 -25.093 1.00 92.31 81 SER A O 1
ATOM 648 N N . ILE A 1 82 ? 27.428 -2.822 -23.299 1.00 90.75 82 ILE A N 1
ATOM 649 C CA . ILE A 1 82 ? 28.552 -1.879 -23.426 1.00 90.75 82 ILE A CA 1
ATOM 650 C C . ILE A 1 82 ? 29.830 -2.481 -22.835 1.00 90.75 82 ILE A C 1
ATOM 652 O O . ILE A 1 82 ? 30.822 -2.634 -23.536 1.00 90.75 82 ILE A O 1
ATOM 656 N N . GLU A 1 83 ? 29.814 -2.819 -21.544 1.00 90.62 83 GLU A N 1
ATOM 657 C CA . GLU A 1 83 ? 30.983 -3.367 -20.854 1.00 90.62 83 GLU A CA 1
ATOM 658 C C . GLU A 1 83 ? 30.526 -4.244 -19.683 1.00 90.62 83 GLU A C 1
ATOM 660 O O . GLU A 1 83 ? 30.180 -3.769 -18.595 1.00 90.62 83 GLU A O 1
ATOM 665 N N . TRP A 1 84 ? 30.545 -5.558 -19.898 1.00 92.00 84 TRP A N 1
ATOM 666 C CA . TRP A 1 84 ? 30.040 -6.542 -18.939 1.00 92.00 84 TRP A CA 1
ATOM 667 C C . TRP A 1 84 ? 30.802 -6.536 -17.601 1.00 92.00 84 TRP A C 1
ATOM 669 O O . TRP A 1 84 ? 30.230 -6.868 -16.561 1.00 92.00 84 TRP A O 1
ATOM 679 N N . ARG A 1 85 ? 32.074 -6.108 -17.596 1.00 90.88 85 ARG A N 1
ATOM 680 C CA . ARG A 1 85 ? 32.925 -6.062 -16.393 1.00 90.88 85 ARG A CA 1
ATOM 681 C C . ARG A 1 85 ? 32.459 -5.011 -15.385 1.00 90.88 85 ARG A C 1
ATOM 683 O O . ARG A 1 85 ? 32.399 -5.289 -14.189 1.00 90.88 85 ARG A O 1
ATOM 690 N N . ILE A 1 86 ? 32.111 -3.814 -15.862 1.00 88.00 86 ILE A N 1
ATOM 691 C CA . ILE A 1 86 ? 31.642 -2.709 -15.009 1.00 88.00 86 ILE A CA 1
ATOM 692 C C . ILE A 1 86 ? 30.191 -2.964 -14.580 1.00 88.00 86 ILE A C 1
ATOM 694 O O . ILE A 1 86 ? 29.840 -2.748 -13.417 1.00 88.00 86 ILE A O 1
ATOM 698 N N . ALA A 1 87 ? 29.369 -3.495 -15.491 1.00 89.50 87 ALA A N 1
ATOM 699 C CA . ALA A 1 87 ? 27.981 -3.852 -15.212 1.00 89.50 87 ALA A CA 1
ATOM 700 C C . ALA A 1 87 ? 27.856 -4.900 -14.092 1.00 89.50 87 ALA A C 1
ATOM 702 O O . ALA A 1 87 ? 27.032 -4.728 -13.196 1.00 89.50 87 ALA A O 1
ATOM 703 N N . LEU A 1 88 ? 28.708 -5.935 -14.077 1.00 87.56 88 LEU A N 1
ATOM 704 C CA . LEU A 1 88 ? 28.735 -6.939 -13.003 1.00 87.56 88 LEU A CA 1
ATOM 705 C C . LEU A 1 88 ? 29.054 -6.332 -11.636 1.00 87.56 88 LEU A C 1
ATOM 707 O O . LEU A 1 88 ? 28.378 -6.641 -10.657 1.00 87.56 88 LEU A O 1
ATOM 711 N N . PHE A 1 89 ? 30.059 -5.457 -11.566 1.00 90.62 89 PHE A N 1
ATOM 712 C CA . PHE A 1 89 ? 30.451 -4.822 -10.309 1.00 90.62 89 PHE A CA 1
ATOM 713 C C . PHE A 1 89 ? 29.325 -3.940 -9.744 1.00 90.62 89 PHE A C 1
ATOM 715 O O . PHE A 1 89 ? 28.957 -4.064 -8.576 1.00 90.62 89 PHE A O 1
ATOM 722 N N . MET A 1 90 ? 28.712 -3.102 -10.586 1.00 87.00 90 MET A N 1
ATOM 723 C CA . MET A 1 90 ? 27.577 -2.257 -10.190 1.00 87.00 90 MET A CA 1
ATOM 724 C C . MET A 1 90 ? 26.333 -3.083 -9.833 1.00 87.00 90 MET A C 1
ATOM 726 O O . MET A 1 90 ? 25.650 -2.791 -8.849 1.00 87.00 90 MET A O 1
ATOM 730 N N . SER A 1 91 ? 26.062 -4.153 -10.585 1.00 87.94 91 SER A N 1
ATOM 731 C CA . SER A 1 91 ? 24.953 -5.066 -10.305 1.00 87.94 91 SER A CA 1
ATOM 732 C C . SER A 1 91 ? 25.140 -5.824 -8.991 1.00 87.94 91 SER A C 1
ATOM 734 O O . SER A 1 91 ? 24.141 -6.149 -8.359 1.00 87.94 91 SER A O 1
ATOM 736 N N . ALA A 1 92 ? 26.376 -6.099 -8.565 1.00 88.38 92 ALA A N 1
ATOM 737 C CA . ALA A 1 92 ? 26.663 -6.721 -7.272 1.00 88.38 92 ALA A CA 1
ATOM 738 C C . ALA A 1 92 ? 26.491 -5.744 -6.095 1.00 88.38 92 ALA A C 1
ATOM 740 O O . ALA A 1 92 ? 26.097 -6.157 -5.005 1.00 88.38 92 ALA A O 1
ATOM 741 N N . LEU A 1 93 ? 26.726 -4.445 -6.308 1.00 90.25 93 LEU A N 1
ATOM 742 C CA . LEU A 1 93 ? 26.522 -3.415 -5.284 1.00 90.25 93 LEU A CA 1
ATOM 743 C C . LEU A 1 93 ? 25.038 -3.050 -5.092 1.00 90.25 93 LEU A C 1
ATOM 745 O O . LEU A 1 93 ? 24.608 -2.753 -3.977 1.00 90.25 93 LEU A O 1
ATOM 749 N N . SER A 1 94 ? 24.236 -3.111 -6.160 1.00 89.00 94 SER A N 1
ATOM 750 C CA . SER A 1 94 ? 22.793 -2.826 -6.130 1.00 89.00 94 SER A CA 1
ATOM 751 C C . SER A 1 94 ? 22.003 -3.598 -5.050 1.00 89.00 94 SER A C 1
ATOM 753 O O . SER A 1 94 ? 21.298 -2.945 -4.277 1.00 89.00 94 SER A O 1
ATOM 755 N N . PRO A 1 95 ? 22.126 -4.935 -4.891 1.00 90.50 95 PRO A N 1
ATOM 756 C CA . PRO A 1 95 ? 21.402 -5.665 -3.853 1.00 90.50 95 PRO A CA 1
ATOM 757 C C . PRO A 1 95 ? 21.843 -5.290 -2.437 1.00 90.50 95 PRO A C 1
ATOM 759 O O . PRO A 1 95 ? 21.015 -5.349 -1.535 1.00 90.50 95 PRO A O 1
ATOM 762 N N . LEU A 1 96 ? 23.095 -4.865 -2.223 1.00 93.00 96 LEU A N 1
ATOM 763 C CA . LEU A 1 96 ? 23.559 -4.408 -0.909 1.00 93.00 96 LEU A CA 1
ATOM 764 C C . LEU A 1 96 ? 22.832 -3.121 -0.487 1.00 93.00 96 LEU A C 1
ATOM 766 O O . LEU A 1 96 ? 22.353 -3.021 0.642 1.00 93.00 96 LEU A O 1
ATOM 770 N N . MET A 1 97 ? 22.680 -2.177 -1.421 1.00 90.31 97 MET A N 1
ATOM 771 C CA . MET A 1 97 ? 21.914 -0.941 -1.212 1.00 90.31 97 MET A CA 1
ATOM 772 C C . MET A 1 97 ? 20.411 -1.212 -1.065 1.00 90.31 97 MET A C 1
ATOM 774 O O . MET A 1 97 ? 19.743 -0.632 -0.212 1.00 90.31 97 MET A O 1
ATOM 778 N N . CYS A 1 98 ? 19.857 -2.135 -1.855 1.00 91.19 98 CYS A N 1
ATOM 779 C CA . CYS A 1 98 ? 18.464 -2.545 -1.685 1.00 91.19 98 CYS A CA 1
ATOM 780 C C . CYS A 1 98 ? 18.231 -3.241 -0.336 1.00 91.19 98 CYS A C 1
ATOM 782 O O . CYS A 1 98 ? 17.188 -3.035 0.280 1.00 91.19 98 CYS A O 1
ATOM 784 N N . ALA A 1 99 ? 19.183 -4.047 0.142 1.00 92.44 99 ALA A N 1
ATOM 785 C CA . ALA A 1 99 ? 19.082 -4.749 1.416 1.00 92.44 99 ALA A CA 1
ATOM 786 C C . ALA A 1 99 ? 19.110 -3.786 2.609 1.00 92.44 99 ALA A C 1
ATOM 788 O O . ALA A 1 99 ? 18.293 -3.944 3.517 1.00 92.44 99 ALA A O 1
ATOM 789 N N . SER A 1 100 ? 19.983 -2.772 2.600 1.00 89.62 100 SER A N 1
ATOM 790 C CA . SER A 1 100 ? 20.004 -1.747 3.651 1.00 89.62 100 SER A CA 1
ATOM 791 C C . SER A 1 100 ? 18.693 -0.954 3.683 1.00 89.62 100 SER A C 1
ATOM 793 O O . SER A 1 100 ? 18.086 -0.817 4.746 1.00 89.62 100 SER A O 1
ATOM 795 N N . MET A 1 101 ? 18.182 -0.543 2.517 1.00 88.94 101 MET A N 1
ATOM 796 C CA . MET A 1 101 ? 16.893 0.151 2.403 1.00 88.94 101 MET A CA 1
ATOM 797 C C . MET A 1 101 ? 15.716 -0.724 2.864 1.00 88.94 101 MET A C 1
ATOM 799 O O . MET A 1 101 ? 14.815 -0.262 3.570 1.00 88.94 101 MET A O 1
ATOM 803 N N . ALA A 1 102 ? 15.717 -2.012 2.509 1.00 89.62 102 ALA A N 1
ATOM 804 C CA . ALA A 1 102 ? 14.691 -2.958 2.937 1.00 89.62 102 ALA A CA 1
ATOM 805 C C . ALA A 1 102 ? 14.735 -3.207 4.453 1.00 89.62 102 ALA A C 1
ATOM 807 O O . ALA A 1 102 ? 13.684 -3.273 5.094 1.00 89.62 102 ALA A O 1
ATOM 808 N N . ALA A 1 103 ? 15.930 -3.321 5.038 1.00 88.69 103 ALA A N 1
ATOM 809 C CA . ALA A 1 103 ? 16.104 -3.451 6.481 1.00 88.69 103 ALA A CA 1
ATOM 810 C C . ALA A 1 103 ? 15.571 -2.212 7.214 1.00 88.69 103 ALA A C 1
ATOM 812 O O . ALA A 1 103 ? 14.772 -2.351 8.141 1.00 88.69 103 ALA A O 1
ATOM 813 N N . MET A 1 104 ? 15.920 -1.013 6.739 1.00 85.56 104 MET A N 1
ATOM 814 C CA . MET A 1 104 ? 15.415 0.250 7.282 1.00 85.56 104 MET A CA 1
ATOM 815 C C . MET A 1 104 ? 13.888 0.330 7.195 1.00 85.56 104 MET A C 1
ATOM 817 O O . MET A 1 104 ? 13.220 0.604 8.193 1.00 85.56 104 MET A O 1
ATOM 821 N N . THR A 1 105 ? 13.319 -0.001 6.033 1.00 87.44 105 THR A N 1
ATOM 822 C CA . THR A 1 105 ? 11.864 0.002 5.825 1.00 87.44 105 THR A CA 1
ATOM 823 C C . THR A 1 105 ? 11.169 -0.943 6.803 1.00 87.44 105 THR A C 1
ATOM 825 O O . THR A 1 105 ? 10.200 -0.557 7.449 1.00 87.44 105 THR A O 1
ATOM 828 N N . ARG A 1 106 ? 11.689 -2.163 6.996 1.00 87.19 106 ARG A N 1
ATOM 829 C CA . ARG A 1 106 ? 11.126 -3.121 7.963 1.00 87.19 106 ARG A CA 1
ATOM 830 C C . ARG A 1 106 ? 11.173 -2.599 9.398 1.00 87.19 106 ARG A C 1
ATOM 832 O O . ARG A 1 106 ? 10.188 -2.742 10.124 1.00 87.19 106 ARG A O 1
ATOM 839 N N . ILE A 1 107 ? 12.281 -1.981 9.807 1.00 85.06 107 ILE A N 1
ATOM 840 C CA . ILE A 1 107 ? 12.420 -1.392 11.146 1.00 85.06 107 ILE A CA 1
ATOM 841 C C . ILE A 1 107 ? 11.394 -0.267 11.337 1.00 85.06 107 ILE A C 1
ATOM 843 O O . ILE A 1 107 ? 10.663 -0.275 12.332 1.00 85.06 107 ILE A O 1
ATOM 847 N N . LEU A 1 108 ? 11.260 0.632 10.359 1.00 85.06 108 LEU A N 1
ATOM 848 C CA . LEU A 1 108 ? 10.287 1.726 10.380 1.00 85.06 108 LEU A CA 1
ATOM 849 C C . LEU A 1 108 ? 8.842 1.219 10.429 1.00 85.06 108 LEU A C 1
ATOM 851 O O . LEU A 1 108 ? 8.057 1.680 11.260 1.00 85.06 108 LEU A O 1
ATOM 855 N N . THR A 1 109 ? 8.481 0.248 9.587 1.00 86.25 109 THR A N 1
ATOM 856 C CA . THR A 1 109 ? 7.129 -0.327 9.571 1.00 86.25 109 THR A CA 1
ATOM 857 C C . THR A 1 109 ? 6.817 -1.031 10.889 1.00 86.25 109 THR A C 1
ATOM 859 O O . THR A 1 109 ? 5.758 -0.800 11.466 1.00 86.25 109 THR A O 1
ATOM 862 N N . SER A 1 110 ? 7.744 -1.836 11.419 1.00 84.81 110 SER A N 1
ATOM 863 C CA . SER A 1 110 ? 7.540 -2.534 12.696 1.00 84.81 110 SER A CA 1
ATOM 864 C C . SER A 1 110 ? 7.383 -1.569 13.877 1.00 84.81 110 SER A C 1
ATOM 866 O O . SER A 1 110 ? 6.529 -1.781 14.737 1.00 84.81 110 SER A O 1
ATOM 868 N N . SER A 1 111 ? 8.150 -0.476 13.889 1.00 81.00 111 SER A N 1
ATOM 869 C CA . SER A 1 111 ? 8.050 0.578 14.904 1.00 81.00 111 SER A CA 1
ATOM 870 C C . SER A 1 111 ? 6.730 1.337 14.787 1.00 81.00 111 SER A C 1
ATOM 872 O O . SER A 1 111 ? 6.074 1.577 15.793 1.00 81.00 111 SER A O 1
ATOM 874 N N . THR A 1 112 ? 6.289 1.624 13.559 1.00 86.12 112 THR A N 1
ATOM 875 C CA . THR A 1 112 ? 4.991 2.266 13.293 1.00 86.12 112 THR A CA 1
ATOM 876 C C . THR A 1 112 ? 3.826 1.399 13.766 1.00 86.12 112 THR A C 1
ATOM 878 O O . THR A 1 112 ? 2.893 1.904 14.374 1.00 86.12 112 THR A O 1
ATOM 881 N N . MET A 1 113 ? 3.887 0.081 13.560 1.00 86.06 113 MET A N 1
ATOM 882 C CA . MET A 1 113 ? 2.849 -0.831 14.054 1.00 86.06 113 MET A CA 1
ATOM 883 C C . MET A 1 113 ? 2.768 -0.847 15.588 1.00 86.06 113 MET A C 1
ATOM 885 O O . MET A 1 113 ? 1.672 -0.923 16.140 1.00 86.06 113 MET A O 1
ATOM 889 N N . LYS A 1 114 ? 3.911 -0.760 16.285 1.00 85.25 114 LYS A N 1
ATOM 890 C CA . LYS A 1 114 ? 3.946 -0.646 17.754 1.00 85.25 114 LYS A CA 1
ATOM 891 C C . LYS A 1 114 ? 3.377 0.691 18.229 1.00 85.25 114 LYS A C 1
ATOM 893 O O . LYS A 1 114 ? 2.528 0.698 19.110 1.00 85.25 114 LYS A O 1
ATOM 898 N N . GLU A 1 115 ? 3.780 1.787 17.591 1.00 84.75 115 GLU A N 1
ATOM 899 C CA . GLU A 1 115 ? 3.252 3.132 17.842 1.00 84.75 115 GLU A CA 1
ATOM 900 C C . GLU A 1 115 ? 1.720 3.166 17.699 1.00 84.75 115 GLU A C 1
ATOM 902 O O . GLU A 1 115 ? 1.017 3.585 18.616 1.00 84.75 115 GLU A O 1
ATOM 907 N N . MET A 1 116 ? 1.185 2.631 16.595 1.00 85.75 116 MET A N 1
ATOM 908 C CA . MET A 1 116 ? -0.262 2.554 16.364 1.00 85.75 116 MET A CA 1
ATOM 909 C C . MET A 1 116 ? -0.986 1.702 17.413 1.00 85.75 116 MET A C 1
ATOM 911 O O . MET A 1 116 ? -2.119 2.016 17.770 1.00 85.75 116 MET A O 1
ATOM 915 N N . LYS A 1 117 ? -0.353 0.639 17.927 1.00 88.12 117 LYS A N 1
ATOM 916 C CA . LYS A 1 117 ? -0.933 -0.202 18.983 1.00 88.12 117 LYS A CA 1
ATOM 917 C C . LYS A 1 117 ? -1.055 0.556 20.308 1.00 88.12 117 LYS A C 1
ATOM 919 O O . LYS A 1 117 ? -2.108 0.493 20.940 1.00 88.12 117 LYS A O 1
ATOM 924 N N . ASP A 1 118 ? -0.009 1.274 20.709 1.00 85.31 118 ASP A N 1
ATOM 925 C CA . ASP A 1 118 ? 0.001 2.033 21.966 1.00 85.31 118 ASP A CA 1
ATOM 926 C C . ASP A 1 118 ? -0.977 3.218 21.906 1.00 85.31 118 ASP A C 1
ATOM 928 O O . ASP A 1 118 ? -1.764 3.430 22.831 1.00 85.31 118 ASP A O 1
ATOM 932 N N . VAL A 1 119 ? -1.010 3.930 20.773 1.00 87.62 119 VAL A N 1
ATOM 933 C CA . VAL A 1 119 ? -1.983 5.006 20.524 1.00 87.62 119 VAL A CA 1
ATOM 934 C C . VAL A 1 119 ? -3.414 4.462 20.473 1.00 87.62 119 VAL A C 1
ATOM 936 O O . VAL A 1 119 ? -4.321 5.076 21.032 1.00 87.62 119 VAL A O 1
ATOM 939 N N . GLY A 1 120 ? -3.627 3.283 19.881 1.00 90.12 120 GLY A N 1
ATOM 940 C CA . GLY A 1 120 ? -4.924 2.603 19.890 1.00 90.12 120 GLY A CA 1
ATOM 941 C C . GLY A 1 120 ? -5.406 2.254 21.302 1.00 90.12 120 GLY A C 1
ATOM 942 O O . GLY A 1 120 ? -6.577 2.451 21.614 1.00 90.12 120 GLY A O 1
ATOM 943 N N . SER A 1 121 ? -4.505 1.809 22.186 1.00 89.06 121 SER A N 1
ATOM 944 C CA . SER A 1 121 ? -4.836 1.543 23.594 1.00 89.06 121 SER A CA 1
ATOM 945 C C . SER A 1 121 ? -5.224 2.816 24.350 1.00 89.06 121 SER A C 1
ATOM 947 O O . SER A 1 121 ? -6.163 2.791 25.142 1.00 89.06 121 SER A O 1
ATOM 949 N N . ALA A 1 122 ? -4.531 3.932 24.105 1.00 90.06 122 ALA A N 1
ATOM 950 C CA . ALA A 1 122 ? -4.908 5.225 24.675 1.00 90.06 122 ALA A CA 1
ATOM 9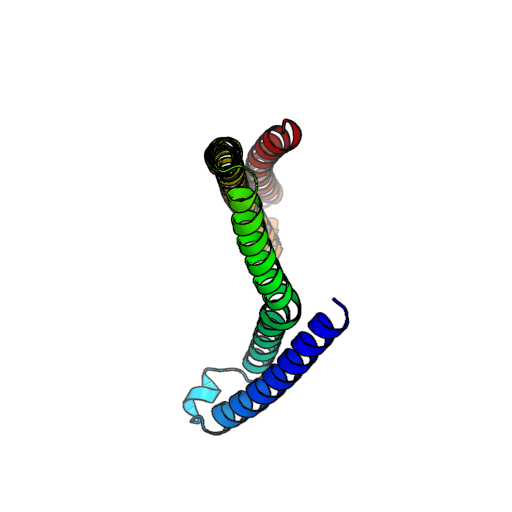51 C C . ALA A 1 122 ? -6.289 5.678 24.166 1.00 90.06 122 ALA A C 1
ATOM 953 O O . ALA A 1 122 ? -7.122 6.124 24.954 1.00 90.06 122 ALA A O 1
ATOM 954 N N . GLY A 1 123 ? -6.561 5.493 22.869 1.00 92.50 123 GLY A N 1
ATOM 955 C CA . GLY A 1 123 ? -7.868 5.756 22.265 1.00 92.50 123 GLY A CA 1
ATOM 956 C C . GLY A 1 123 ? -8.997 4.952 22.914 1.00 92.50 123 GLY A C 1
ATOM 957 O O . GLY A 1 123 ? -10.033 5.525 23.238 1.00 92.50 123 GLY A O 1
ATOM 958 N N . ALA A 1 124 ? -8.770 3.667 23.198 1.00 92.31 124 ALA A N 1
ATOM 959 C CA . ALA A 1 124 ? -9.750 2.816 23.874 1.0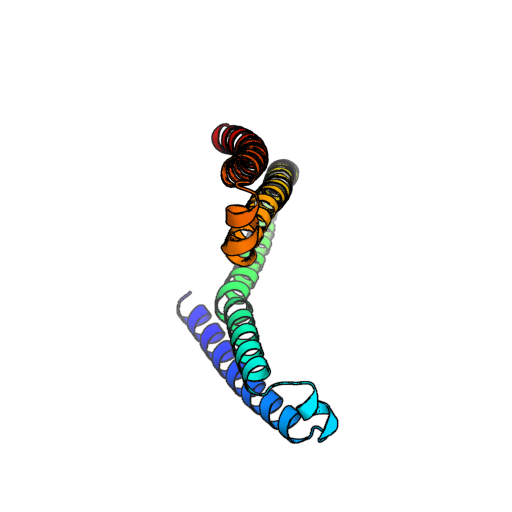0 92.31 124 ALA A CA 1
ATOM 960 C C . ALA A 1 124 ? -10.075 3.297 25.302 1.00 92.31 124 ALA A C 1
ATOM 962 O O . ALA A 1 124 ? -11.239 3.314 25.691 1.00 92.31 124 ALA A O 1
ATOM 963 N N . ILE A 1 125 ? -9.073 3.746 26.072 1.00 90.75 125 ILE A N 1
ATOM 964 C CA . ILE A 1 125 ? -9.283 4.303 27.425 1.00 90.75 125 ILE A CA 1
ATOM 965 C C . ILE A 1 125 ? -10.100 5.601 27.359 1.00 90.75 125 ILE A C 1
ATOM 967 O O . ILE A 1 125 ? -10.980 5.836 28.191 1.00 90.75 125 ILE A O 1
ATOM 971 N N . ALA A 1 126 ? -9.824 6.451 26.366 1.00 92.00 126 ALA A N 1
ATOM 972 C CA . ALA A 1 126 ? -10.593 7.671 26.148 1.00 92.00 126 ALA A CA 1
ATOM 973 C C . ALA A 1 126 ? -12.049 7.353 25.773 1.00 92.00 126 ALA A C 1
ATOM 975 O O . ALA A 1 126 ? -12.970 7.957 26.320 1.00 92.00 126 ALA A O 1
ATOM 976 N N . GLU A 1 127 ? -12.261 6.375 24.892 1.00 92.56 127 GLU A N 1
ATOM 977 C CA . GLU A 1 127 ? -13.591 5.920 24.488 1.00 92.56 127 GLU A CA 1
ATOM 978 C C . GLU A 1 127 ? -14.376 5.344 25.677 1.00 92.56 127 GLU A C 1
ATOM 980 O O . GLU A 1 127 ? -15.510 5.758 25.917 1.00 92.56 127 GLU A O 1
ATOM 985 N N . GLU A 1 128 ? -13.756 4.484 26.491 1.00 91.19 128 GLU A N 1
ATOM 986 C CA . GLU A 1 128 ? -14.349 3.935 27.719 1.00 91.19 128 GLU A CA 1
ATOM 987 C C . GLU A 1 128 ? -14.747 5.045 28.704 1.00 91.19 128 GLU A C 1
ATOM 989 O O . GLU A 1 128 ? -15.845 5.027 29.264 1.00 91.19 128 GLU A O 1
ATOM 994 N N . SER A 1 129 ? -13.891 6.055 28.869 1.00 90.69 129 SER A N 1
ATOM 995 C CA . SER A 1 129 ? -14.150 7.189 29.764 1.00 90.69 129 SER A CA 1
ATOM 996 C C . SER A 1 129 ? -15.328 8.049 29.298 1.00 90.69 129 SER A C 1
ATOM 998 O O . SER A 1 129 ? -16.124 8.507 30.120 1.00 90.69 129 SER A O 1
ATOM 1000 N N . VAL A 1 130 ? -15.462 8.263 27.985 1.00 92.12 130 VAL A N 1
ATOM 1001 C CA . VAL A 1 130 ? -16.553 9.055 27.395 1.00 92.12 130 VAL A CA 1
ATOM 1002 C C . VAL A 1 130 ? -17.872 8.282 27.429 1.00 92.12 130 VAL A C 1
ATOM 1004 O O . VAL A 1 130 ? -18.894 8.832 27.840 1.00 92.12 130 VAL A O 1
ATOM 1007 N N . LEU A 1 131 ? -17.860 7.000 27.054 1.00 93.25 131 LEU A N 1
ATOM 1008 C CA . LEU A 1 131 ? -19.045 6.137 27.103 1.00 93.25 131 LEU A CA 1
ATOM 1009 C C . LEU A 1 131 ? -19.523 5.918 28.548 1.00 93.25 131 LEU A C 1
ATOM 1011 O O . LEU A 1 131 ? -20.723 5.919 28.820 1.00 93.25 131 LEU A O 1
ATOM 1015 N N . GLY A 1 132 ? -18.582 5.778 29.483 1.00 91.06 132 GLY A N 1
ATOM 1016 C CA . GLY A 1 132 ? -18.815 5.561 30.908 1.00 91.06 132 GLY A CA 1
ATOM 1017 C C . GLY A 1 132 ? -18.915 6.833 31.753 1.00 91.06 132 GLY A C 1
ATOM 1018 O O . GLY A 1 132 ? -18.825 6.734 32.976 1.00 91.06 132 GLY A O 1
ATOM 1019 N N . VAL A 1 133 ? -19.105 8.019 31.158 1.00 92.75 133 VAL A N 1
ATOM 1020 C CA . VAL A 1 133 ? -18.964 9.320 31.848 1.00 92.75 133 VAL A CA 1
ATOM 1021 C C . VAL A 1 133 ? -19.758 9.428 33.156 1.00 92.75 133 VAL A C 1
ATOM 1023 O O . VAL A 1 133 ? -19.252 9.949 34.147 1.00 92.75 133 VAL A O 1
ATOM 1026 N N . ARG A 1 134 ? -20.979 8.875 33.204 1.00 92.69 134 ARG A N 1
ATOM 1027 C CA . ARG A 1 134 ? -21.816 8.878 34.417 1.00 92.69 134 ARG A CA 1
ATOM 1028 C C . ARG A 1 134 ? -21.219 8.018 35.530 1.00 92.69 134 ARG A C 1
ATOM 1030 O O . ARG A 1 134 ? -21.270 8.412 36.688 1.00 92.69 134 ARG A O 1
ATOM 1037 N N . THR A 1 135 ? -20.638 6.874 35.179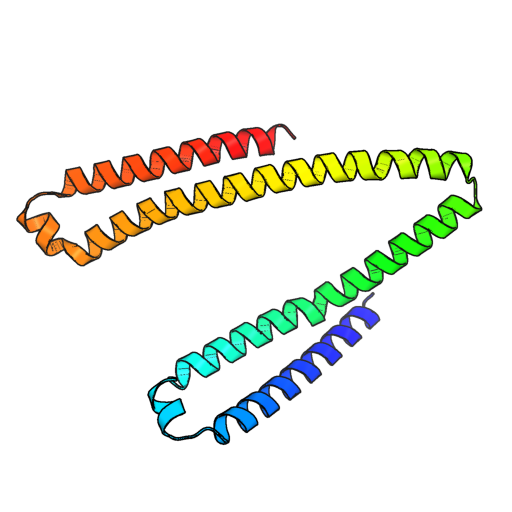 1.00 91.94 135 THR A N 1
ATOM 1038 C CA . THR A 1 135 ? -19.972 5.966 36.121 1.00 91.94 135 THR A CA 1
ATOM 1039 C C . THR A 1 135 ? -18.679 6.589 36.634 1.00 91.94 135 THR A C 1
ATOM 1041 O O . THR A 1 135 ? -18.464 6.644 37.841 1.00 91.94 135 THR A O 1
ATOM 1044 N N . VAL A 1 136 ? -17.853 7.144 35.742 1.00 90.81 136 VAL A N 1
ATOM 1045 C CA . VAL A 1 136 ? -16.602 7.824 36.122 1.00 90.81 136 VAL A CA 1
ATOM 1046 C C . VAL A 1 136 ? -16.886 9.003 37.055 1.00 90.81 136 VAL A C 1
ATOM 1048 O O . VAL A 1 136 ? -16.190 9.180 38.052 1.00 90.81 136 VAL A O 1
ATOM 1051 N N . GLN A 1 137 ? -17.939 9.777 36.779 1.00 91.94 137 GLN A N 1
ATOM 1052 C CA . GLN A 1 137 ? -18.358 10.886 37.633 1.00 91.94 137 GLN A CA 1
ATOM 1053 C C . GLN A 1 137 ? -18.924 10.407 38.979 1.00 91.94 137 GLN A C 1
ATOM 1055 O O . GLN A 1 137 ? -18.614 11.003 40.006 1.00 91.94 137 GLN A O 1
ATOM 1060 N N . ALA A 1 138 ? -19.708 9.323 38.998 1.00 92.06 138 ALA A N 1
ATOM 1061 C CA . ALA A 1 138 ? -20.278 8.766 40.227 1.00 92.06 138 ALA A CA 1
ATOM 1062 C C . ALA A 1 138 ? -19.209 8.251 41.207 1.00 92.06 138 ALA A C 1
ATOM 1064 O O . ALA A 1 138 ? -19.384 8.375 42.416 1.00 92.06 138 ALA A O 1
ATOM 1065 N N . PHE A 1 139 ? -18.097 7.716 40.694 1.00 92.44 139 PHE A N 1
ATOM 1066 C CA . PHE A 1 139 ? -16.958 7.256 41.497 1.00 92.44 139 PHE A CA 1
ATOM 1067 C C . PHE A 1 139 ? -15.832 8.295 41.628 1.00 92.44 139 PHE A C 1
ATOM 1069 O O . PHE A 1 139 ? -14.802 8.003 42.229 1.00 92.44 139 PHE A O 1
ATOM 1076 N N . ASN A 1 140 ? -16.010 9.503 41.078 1.00 89.88 140 ASN A N 1
ATOM 1077 C CA . ASN A 1 140 ? -14.998 10.565 41.037 1.00 89.88 140 ASN A CA 1
ATOM 1078 C C . ASN A 1 140 ? -13.636 10.115 40.444 1.00 89.88 140 ASN A C 1
ATOM 1080 O O . ASN A 1 140 ? -12.578 10.609 40.826 1.00 89.88 140 ASN A O 1
ATOM 1084 N N . GLY A 1 141 ? -13.656 9.173 39.494 1.00 89.56 141 GLY A N 1
ATOM 1085 C CA . GLY A 1 141 ? -12.474 8.514 38.914 1.00 89.56 141 GLY A CA 1
ATOM 1086 C C . GLY A 1 141 ? -11.822 9.262 37.745 1.00 89.56 141 GLY A C 1
ATOM 1087 O O . GLY A 1 141 ? -11.120 8.661 36.933 1.00 89.56 141 GLY A O 1
ATOM 1088 N N . GLN A 1 142 ? -12.078 10.565 37.599 1.00 90.25 142 GLN A N 1
ATOM 1089 C CA . GLN A 1 142 ? -11.617 11.353 36.446 1.00 90.25 142 GLN A CA 1
ATOM 1090 C C . GLN A 1 142 ? -10.085 11.428 36.364 1.00 90.25 142 GLN A C 1
ATOM 1092 O O . GLN A 1 142 ? -9.517 11.296 35.281 1.00 90.25 142 GLN A O 1
ATOM 1097 N N . GLN A 1 143 ? -9.422 11.617 37.508 1.00 92.06 143 GLN A N 1
ATOM 1098 C CA . GLN A 1 143 ? -7.960 11.678 37.588 1.00 92.06 143 GLN A CA 1
ATOM 1099 C C . GLN A 1 143 ? -7.307 10.336 37.254 1.00 92.06 143 GLN A C 1
ATOM 1101 O O . GLN A 1 143 ? -6.361 10.308 36.476 1.00 92.06 143 GLN A O 1
ATOM 1106 N N . GLU A 1 144 ? -7.869 9.226 37.735 1.00 90.81 144 GLU A N 1
ATOM 1107 C CA . GLU A 1 144 ? -7.354 7.886 37.438 1.00 90.81 144 GLU A CA 1
ATOM 1108 C C . GLU A 1 144 ? -7.389 7.583 35.932 1.00 90.81 144 GLU A C 1
ATOM 1110 O O . GLU A 1 144 ? -6.405 7.114 35.356 1.00 90.81 144 GLU A O 1
ATOM 1115 N N . MET A 1 145 ? -8.498 7.904 35.259 1.00 88.75 145 MET A N 1
ATOM 1116 C CA . MET A 1 145 ? -8.608 7.721 33.809 1.00 88.75 145 MET A CA 1
ATOM 1117 C C . MET A 1 145 ? -7.656 8.638 33.029 1.00 88.75 145 MET A C 1
ATOM 1119 O O . MET A 1 145 ? -7.057 8.208 32.040 1.00 88.75 145 MET A O 1
ATOM 1123 N N . ALA A 1 146 ? -7.468 9.882 33.485 1.00 91.00 146 ALA A N 1
ATOM 1124 C CA . ALA A 1 146 ? -6.517 10.81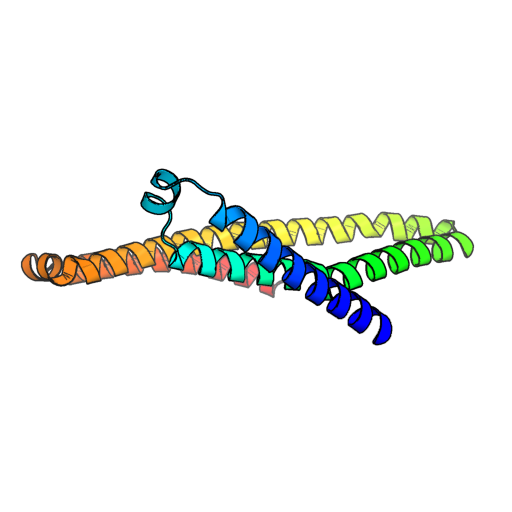3 32.883 1.00 91.00 146 ALA A CA 1
ATOM 1125 C C . ALA A 1 146 ? -5.064 10.324 33.016 1.00 91.00 146 ALA A C 1
ATOM 1127 O O . ALA A 1 146 ? -4.298 10.412 32.052 1.00 91.00 146 ALA A O 1
ATOM 1128 N N . ASP A 1 147 ? -4.700 9.754 34.165 1.00 93.12 147 ASP A N 1
ATOM 1129 C CA . ASP A 1 147 ? -3.370 9.192 34.402 1.00 93.12 147 ASP A CA 1
ATOM 1130 C C . ASP A 1 147 ? -3.126 7.946 33.539 1.00 93.12 147 ASP A C 1
ATOM 1132 O O . ASP A 1 147 ? -2.094 7.856 32.869 1.00 93.12 147 ASP A O 1
ATOM 1136 N N . ARG A 1 148 ? -4.106 7.035 33.442 1.00 89.75 148 ARG A N 1
ATOM 1137 C CA . ARG A 1 148 ? -4.038 5.852 32.559 1.00 89.75 148 ARG A CA 1
ATOM 1138 C C . ARG A 1 148 ? -3.903 6.227 31.080 1.00 89.75 148 ARG A C 1
ATOM 1140 O O . ARG A 1 148 ? -3.141 5.594 30.338 1.00 89.75 148 ARG A O 1
ATOM 1147 N N . TYR A 1 149 ? -4.615 7.267 30.643 1.00 91.12 149 TYR A N 1
ATOM 1148 C CA . TYR A 1 149 ? -4.488 7.808 29.291 1.00 91.12 149 TYR A CA 1
ATOM 1149 C C . TYR A 1 149 ? -3.090 8.394 29.057 1.00 91.12 149 TYR A C 1
ATOM 1151 O O . TYR A 1 149 ? -2.436 8.074 28.061 1.00 91.12 149 TYR A O 1
ATOM 1159 N N . ARG A 1 150 ? -2.594 9.208 29.999 1.00 91.31 150 ARG A N 1
ATOM 1160 C CA . ARG A 1 150 ? -1.265 9.831 29.928 1.00 91.31 150 ARG A CA 1
ATOM 1161 C C . ARG A 1 150 ? -0.147 8.791 29.892 1.00 91.31 150 ARG A C 1
ATOM 1163 O O . ARG A 1 150 ? 0.811 8.966 29.141 1.00 91.31 150 ARG A O 1
ATOM 1170 N N . GLU A 1 151 ? -0.269 7.717 30.665 1.00 90.25 151 GLU A N 1
ATOM 1171 C CA . GLU A 1 151 ? 0.689 6.613 30.677 1.00 90.25 151 GLU A CA 1
ATOM 1172 C C . GLU A 1 151 ? 0.709 5.857 29.341 1.00 90.25 151 GLU A C 1
ATOM 1174 O O . GLU A 1 151 ? 1.774 5.578 28.793 1.00 90.25 151 GLU A O 1
ATOM 1179 N N . SER A 1 152 ? -0.461 5.562 28.773 1.00 86.62 152 SER A N 1
ATOM 1180 C CA . SER A 1 152 ? -0.546 4.888 27.471 1.00 86.62 152 SER A CA 1
ATOM 1181 C C . SER A 1 152 ? 0.018 5.765 26.346 1.00 86.62 152 SER A C 1
ATOM 1183 O O . SER A 1 152 ? 0.738 5.281 25.471 1.00 86.62 152 SER A O 1
ATOM 1185 N N . LEU A 1 153 ? -0.236 7.076 26.406 1.00 88.31 153 LEU A N 1
ATOM 1186 C CA . LEU A 1 153 ? 0.273 8.041 25.435 1.00 88.31 153 LEU A CA 1
ATOM 1187 C C . LEU A 1 153 ? 1.793 8.243 25.545 1.00 88.31 153 LEU A C 1
ATOM 1189 O O . LEU A 1 153 ? 2.471 8.340 24.523 1.00 88.31 153 LEU A O 1
ATOM 1193 N N . SER A 1 154 ? 2.352 8.284 26.759 1.00 88.62 154 SER A N 1
ATOM 1194 C CA . SER A 1 154 ? 3.796 8.473 26.961 1.00 88.62 154 SER A CA 1
ATOM 1195 C C . SER A 1 154 ? 4.618 7.297 26.426 1.00 88.62 154 SER A C 1
ATOM 1197 O O . SER A 1 154 ? 5.674 7.514 25.828 1.00 88.62 154 SER A O 1
ATOM 1199 N N . ARG A 1 155 ? 4.105 6.064 26.550 1.00 84.38 155 ARG A N 1
ATOM 1200 C CA . ARG A 1 155 ? 4.700 4.865 25.935 1.00 84.38 155 ARG A CA 1
ATOM 1201 C C . ARG A 1 155 ? 4.727 4.970 24.407 1.00 84.38 155 ARG A C 1
ATOM 1203 O O . ARG A 1 155 ? 5.776 4.749 23.802 1.00 84.38 155 ARG A O 1
ATOM 1210 N N . GLY A 1 156 ? 3.616 5.391 23.796 1.00 83.19 156 GLY A N 1
ATOM 1211 C CA . GLY A 1 156 ? 3.538 5.625 22.349 1.00 83.19 156 GLY A CA 1
ATOM 1212 C C . GLY A 1 156 ? 4.496 6.723 21.870 1.00 83.19 156 GLY A C 1
ATOM 1213 O O . GLY A 1 156 ? 5.195 6.545 20.872 1.00 83.19 156 GLY A O 1
ATOM 1214 N N . LEU A 1 157 ? 4.602 7.825 22.621 1.00 83.69 157 LEU A N 1
ATOM 1215 C CA . LEU A 1 157 ? 5.517 8.930 22.319 1.00 83.69 157 LEU A CA 1
ATOM 1216 C C . LEU A 1 157 ? 6.989 8.508 22.360 1.00 83.69 157 LEU A C 1
ATOM 1218 O O . LEU A 1 157 ? 7.768 8.970 21.532 1.00 83.69 157 LEU A O 1
ATOM 1222 N N . LEU A 1 158 ? 7.385 7.623 23.277 1.00 82.12 158 LEU A N 1
ATOM 1223 C CA . LEU A 1 158 ? 8.769 7.149 23.376 1.00 82.12 158 LEU A CA 1
ATOM 1224 C C . LEU A 1 158 ? 9.165 6.285 22.166 1.00 82.12 158 LEU A C 1
ATOM 1226 O O . LEU A 1 158 ? 10.262 6.422 21.623 1.00 82.12 158 LEU A O 1
ATOM 1230 N N . HIS A 1 159 ? 8.248 5.443 21.681 1.00 78.69 159 HIS A N 1
ATOM 1231 C CA . HIS A 1 159 ? 8.442 4.705 20.432 1.00 78.69 159 HIS A CA 1
ATOM 1232 C C . HIS A 1 159 ? 8.480 5.635 19.208 1.00 78.69 159 HIS A C 1
ATOM 1234 O O . HIS A 1 159 ? 9.302 5.432 18.310 1.00 78.69 159 HIS A O 1
ATOM 1240 N N . ALA A 1 160 ? 7.645 6.678 19.192 1.00 78.00 160 ALA A N 1
ATOM 1241 C CA . ALA A 1 160 ? 7.609 7.670 18.121 1.00 78.00 160 ALA A CA 1
ATOM 1242 C C . ALA A 1 160 ? 8.885 8.528 18.066 1.00 78.00 160 ALA A C 1
ATOM 1244 O O . ALA A 1 160 ? 9.426 8.743 16.985 1.00 78.00 160 ALA A O 1
ATOM 1245 N N . THR A 1 161 ? 9.420 8.981 19.204 1.00 81.75 161 THR A N 1
ATOM 1246 C CA . THR A 1 161 ? 10.667 9.767 19.238 1.00 81.75 161 THR A CA 1
ATOM 1247 C C . THR A 1 161 ? 11.873 8.933 18.833 1.00 81.75 161 THR A C 1
ATOM 1249 O O . THR A 1 161 ? 12.697 9.407 18.052 1.00 81.75 161 THR A O 1
ATOM 1252 N N . HIS A 1 162 ? 11.952 7.674 19.275 1.00 77.44 162 HIS A N 1
ATOM 1253 C CA . HIS A 1 162 ? 12.997 6.754 18.828 1.00 77.44 162 HIS A CA 1
ATOM 1254 C C . HIS A 1 162 ? 12.917 6.522 17.311 1.00 77.44 162 HIS A C 1
ATOM 1256 O O . HIS A 1 162 ? 13.924 6.625 16.614 1.00 77.44 162 HIS A O 1
ATOM 1262 N N . LYS A 1 163 ? 11.717 6.290 16.765 1.00 77.44 163 LYS A N 1
ATOM 1263 C CA . LYS A 1 163 ? 11.495 6.192 15.313 1.00 77.44 163 LYS A CA 1
ATOM 1264 C C . LYS A 1 163 ? 11.903 7.473 14.579 1.00 77.44 163 LYS A C 1
ATOM 1266 O O . LYS A 1 163 ? 12.599 7.378 13.574 1.00 77.44 163 LYS A O 1
ATOM 1271 N N . SER A 1 164 ? 11.505 8.646 15.068 1.00 77.50 164 SER A N 1
ATOM 1272 C CA . SER A 1 164 ? 11.855 9.941 14.467 1.00 77.50 164 SER A CA 1
ATOM 1273 C C . SER A 1 164 ? 13.358 10.202 14.484 1.00 77.50 164 SER A C 1
ATOM 1275 O O . SER A 1 164 ? 13.890 10.730 13.516 1.00 77.50 164 SER A O 1
ATOM 1277 N N . PHE A 1 165 ? 14.060 9.779 15.536 1.00 81.69 165 PHE A N 1
ATOM 1278 C CA . PHE A 1 165 ? 15.517 9.854 15.597 1.00 81.69 165 PHE A CA 1
ATOM 1279 C C . PHE A 1 165 ? 16.173 8.965 14.530 1.00 81.69 165 PHE A C 1
ATOM 1281 O O . PHE A 1 165 ? 16.990 9.444 13.747 1.00 81.69 165 PHE A O 1
ATOM 1288 N N . TRP A 1 166 ? 15.755 7.698 14.426 1.00 72.56 166 TRP A N 1
ATOM 1289 C CA . TRP A 1 166 ? 16.251 6.779 13.391 1.00 72.56 166 TRP A CA 1
ATOM 1290 C C . TRP A 1 166 ? 15.875 7.204 11.968 1.00 72.56 166 TRP A C 1
ATOM 1292 O O . TRP A 1 166 ? 16.628 6.941 11.038 1.00 72.56 166 TRP A O 1
ATOM 1302 N N . SER A 1 167 ? 14.727 7.858 11.797 1.00 74.38 167 SER A N 1
ATOM 1303 C CA . SER A 1 167 ? 14.269 8.380 10.509 1.00 74.38 167 SER A CA 1
ATOM 1304 C C . SER A 1 167 ? 14.910 9.713 10.123 1.00 74.38 167 SER A C 1
ATOM 1306 O O . SER A 1 167 ? 14.813 10.080 8.961 1.00 74.38 167 SER A O 1
ATOM 1308 N N . GLY A 1 168 ? 15.458 10.473 11.076 1.00 73.06 168 GLY A N 1
ATOM 1309 C CA . GLY A 1 168 ? 16.102 11.765 10.820 1.00 73.06 168 GLY A CA 1
ATOM 1310 C C . GLY A 1 168 ? 17.624 11.678 10.696 1.00 73.06 168 GLY A C 1
ATOM 1311 O O . GLY A 1 168 ? 18.242 12.572 10.130 1.00 73.06 168 GLY A O 1
ATOM 1312 N N . PHE A 1 169 ? 18.233 10.616 11.230 1.00 68.00 169 PHE A N 1
ATOM 1313 C CA . PHE A 1 169 ? 19.670 10.359 11.109 1.00 68.00 169 PHE A CA 1
ATOM 1314 C C . PHE A 1 169 ? 20.079 9.817 9.725 1.00 68.00 169 PHE A C 1
ATOM 1316 O O . PHE A 1 169 ? 21.260 9.854 9.385 1.00 68.00 169 PHE A O 1
ATOM 1323 N N . PHE A 1 170 ? 19.125 9.318 8.937 1.00 51.12 170 PHE A N 1
ATOM 1324 C CA . PHE A 1 170 ? 19.333 8.711 7.620 1.00 51.12 170 PHE A CA 1
ATOM 1325 C C . PHE A 1 170 ? 18.421 9.376 6.589 1.00 51.12 170 PHE A C 1
ATOM 1327 O O . PHE A 1 170 ? 18.882 9.584 5.445 1.00 51.12 170 PHE A O 1
#

Mean predicted aligned error: 8.16 Å

Foldseek 3Di:
DVVLLVVQQVVLVVVLVVLVVVLVVVVVPDDPVVCVVDPPVVSVVVSVVVSVVSCVCRNPVVSVVVVVVVCVVVVLVVLCVPPVVVSVVVVVVVVVVVVVVVVLVVVLVVLVVVLVVLVVVLVVLVVCCVVCVVVCVVVVVPVVSVVVSVVSNVVSVVSVVVSVVSVVVD

Nearest PDB structures (foldseek):
  7y49-assembly1_A  TM=8.007E-01  e=1.074E-04  Homo sapiens
  8qoe-assembly1_A  TM=7.473E-01  e=2.138E-04  Bacillus subtilis
  4q4a-assembly1_B  TM=8.262E-01  e=1.127E-03  Thermotoga maritima MSB8
  8chb-assembly1_B  TM=7.766E-01  e=7.547E-04  Bacillus subtilis
  4q4j-assembly1_A  TM=7.644E-01  e=4.771E-04  Thermotoga maritima MSB8